Protein AF-A0A977KY67-F1 (afdb_monomer)

Mean predicted aligned error: 14.45 Å

Foldseek 3Di:
DDDDDDDDPDDDPPDDDPCVVVVVVVVVVVCVVVCVVVVVCVVVVNDPPPPDQDPLSVVVVPCPAKFWKWWQWPVRDIWTAIQHDPWDADRDPVWRKTWGQWTWDDDVPDPTHTDPPDRTDIGTPNGTPDMDTDDDPPPPD

pLDDT: mean 79.68, std 16.58, range [39.28, 97.75]

Nearest PDB structures (foldseek):
  7abg-assembly1_a  TM=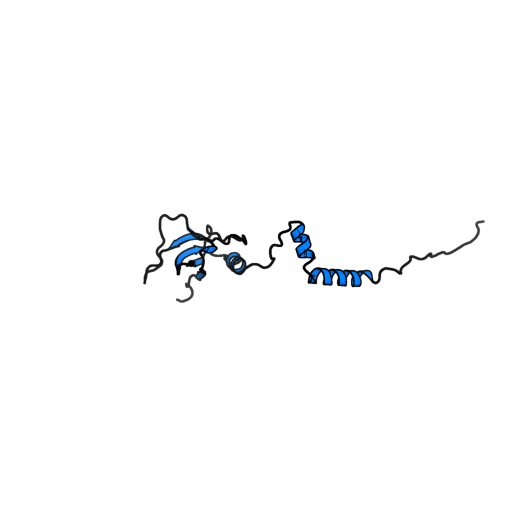6.943E-01  e=4.979E-02  Homo sapiens
  6n7x-assembly1_Q  TM=7.163E-01  e=1.303E-01  Saccharomyces cerevisiae S288C
  6aso-assembly1_D  TM=7.258E-01  e=1.379E-01  Saccharomyces cerevisiae
  7fde-assembly1_P  TM=3.456E-01  e=7.239E+00  Saccharomyces cerevisiae S288C

Structure (mmCIF, N/CA/C/O backbone):
data_AF-A0A977KY67-F1
#
_entry.id   AF-A0A977KY67-F1
#
loop_
_atom_site.group_PDB
_atom_site.id
_atom_site.type_symbol
_atom_site.label_atom_id
_atom_site.label_alt_id
_atom_site.label_comp_id
_atom_site.label_asym_id
_atom_site.label_entity_id
_atom_site.label_seq_id
_atom_site.pdbx_PDB_ins_code
_atom_site.Cartn_x
_atom_site.Cartn_y
_atom_site.Cartn_z
_atom_site.occupancy
_atom_site.B_iso_or_equiv
_atom_site.auth_seq_id
_atom_site.auth_comp_id
_atom_site.auth_asym_id
_atom_site.auth_atom_id
_atom_site.pdbx_PDB_model_num
ATOM 1 N N . MET A 1 1 ? 83.871 8.939 -46.645 1.00 40.53 1 MET A N 1
ATOM 2 C CA . MET A 1 1 ? 83.231 9.608 -47.797 1.00 40.53 1 MET A CA 1
ATOM 3 C C . MET A 1 1 ? 81.989 8.795 -48.141 1.00 40.53 1 MET A C 1
ATOM 5 O O . MET A 1 1 ? 82.107 7.775 -48.802 1.00 40.53 1 MET A O 1
ATOM 9 N N . GLY A 1 2 ? 80.855 9.126 -47.514 1.00 41.50 2 GLY A N 1
ATOM 10 C CA . GLY A 1 2 ? 79.602 8.365 -47.593 1.00 41.50 2 GLY A CA 1
ATOM 11 C C . GLY A 1 2 ? 78.611 9.041 -48.538 1.00 41.50 2 GLY A C 1
ATOM 12 O O . GLY A 1 2 ? 78.509 10.264 -48.550 1.00 41.50 2 GLY A O 1
ATOM 13 N N . ILE A 1 3 ? 77.952 8.229 -49.355 1.00 41.44 3 ILE A N 1
ATOM 14 C CA . ILE A 1 3 ? 77.128 8.585 -50.512 1.00 41.44 3 ILE A CA 1
ATOM 15 C C . ILE A 1 3 ? 75.654 8.789 -50.091 1.00 41.44 3 ILE A C 1
ATOM 17 O O . ILE A 1 3 ? 75.153 8.050 -49.254 1.00 41.44 3 ILE A O 1
ATOM 21 N N . ALA A 1 4 ? 75.027 9.812 -50.689 1.00 39.28 4 ALA A N 1
ATOM 22 C CA . ALA A 1 4 ? 73.614 10.063 -51.049 1.00 39.28 4 ALA A CA 1
ATOM 23 C C . ALA A 1 4 ? 72.413 9.357 -50.348 1.00 39.28 4 ALA A C 1
ATOM 25 O O . ALA A 1 4 ? 72.366 8.138 -50.309 1.00 39.28 4 ALA A O 1
ATOM 26 N N . CYS A 1 5 ? 71.412 10.191 -49.965 1.00 41.94 5 CYS A N 1
ATOM 27 C CA . CYS A 1 5 ? 69.941 10.205 -50.260 1.00 41.94 5 CYS A CA 1
ATOM 28 C C . CYS A 1 5 ? 69.098 8.889 -50.280 1.00 41.94 5 CYS A C 1
ATOM 30 O O . CYS A 1 5 ? 69.670 7.847 -50.565 1.00 41.94 5 CYS A O 1
ATOM 32 N N . PRO A 1 6 ? 67.734 8.885 -50.158 1.00 52.31 6 PRO A N 1
ATOM 33 C CA . PRO A 1 6 ? 66.774 10.004 -50.146 1.00 52.31 6 PRO A CA 1
ATOM 34 C C . PRO A 1 6 ? 65.544 9.866 -49.194 1.00 52.31 6 PRO A C 1
ATOM 36 O O . PRO A 1 6 ? 65.349 8.903 -48.460 1.00 52.31 6 PRO A O 1
ATOM 39 N N . ILE A 1 7 ? 64.693 10.890 -49.265 1.00 58.19 7 ILE A N 1
ATOM 40 C CA . ILE A 1 7 ? 63.310 11.027 -48.783 1.00 58.19 7 ILE A CA 1
ATOM 41 C C . ILE A 1 7 ? 62.435 9.816 -49.172 1.00 58.19 7 ILE A C 1
ATOM 43 O O . ILE A 1 7 ? 62.396 9.473 -50.349 1.00 58.19 7 ILE A O 1
ATOM 47 N N . PHE A 1 8 ? 61.648 9.258 -48.241 1.00 43.00 8 PHE A N 1
ATOM 48 C CA . PHE A 1 8 ? 60.403 8.540 -48.567 1.00 43.00 8 PHE A CA 1
ATOM 49 C C . PHE A 1 8 ? 59.383 8.646 -47.418 1.00 43.00 8 PHE A C 1
ATOM 51 O O . PHE A 1 8 ? 59.415 7.903 -46.441 1.00 43.00 8 PHE A O 1
ATOM 58 N N . PHE A 1 9 ? 58.468 9.607 -47.552 1.00 51.16 9 PHE A N 1
ATOM 59 C CA . PHE A 1 9 ? 57.162 9.595 -46.896 1.00 51.16 9 PHE A CA 1
ATOM 60 C C . PHE A 1 9 ? 56.313 8.533 -47.614 1.00 51.16 9 PHE A C 1
ATOM 62 O O . PHE A 1 9 ? 55.866 8.758 -48.737 1.00 51.16 9 PHE A O 1
ATOM 69 N N . SER A 1 10 ? 56.108 7.366 -47.005 1.00 50.72 10 SER A N 1
ATOM 70 C CA . SER A 1 10 ? 55.203 6.330 -47.514 1.00 50.72 10 SER A CA 1
ATOM 71 C C . SER A 1 10 ? 53.910 6.290 -46.692 1.00 50.72 10 SER A C 1
ATOM 73 O O . SER A 1 10 ? 53.854 5.775 -45.583 1.00 50.72 10 SER A O 1
ATOM 75 N N . HIS A 1 11 ? 52.870 6.887 -47.277 1.00 52.47 11 HIS A N 1
ATOM 76 C CA . HIS A 1 11 ? 51.463 6.472 -47.258 1.00 52.47 11 HIS A CA 1
ATOM 77 C C . HIS A 1 11 ? 50.941 5.661 -46.053 1.00 52.47 11 HIS A C 1
ATOM 79 O O . HIS A 1 11 ? 50.978 4.432 -46.046 1.00 52.47 11 HIS A O 1
ATOM 85 N N . LEU A 1 12 ? 50.260 6.347 -45.130 1.00 57.59 12 LEU A N 1
ATOM 86 C CA . LEU A 1 12 ? 49.149 5.748 -44.385 1.00 57.59 12 LEU A CA 1
ATOM 87 C C . LEU A 1 12 ? 47.932 5.640 -45.327 1.00 57.59 12 LEU A C 1
ATOM 89 O O . LEU A 1 12 ? 47.525 6.664 -45.887 1.00 57.59 12 LEU A O 1
ATOM 93 N N . PRO A 1 13 ? 47.313 4.459 -45.520 1.00 48.34 13 PRO A N 1
ATOM 94 C CA . PRO A 1 13 ? 46.086 4.341 -46.297 1.00 48.34 13 PRO A CA 1
ATOM 95 C C . PRO A 1 13 ? 44.901 4.862 -45.471 1.00 48.34 13 PRO A C 1
ATOM 97 O O . PRO A 1 13 ? 44.184 4.121 -44.805 1.00 48.34 13 PRO A O 1
ATOM 100 N N . CYS A 1 14 ? 44.690 6.174 -45.527 1.00 55.44 14 CYS A N 1
ATOM 101 C CA . CYS A 1 14 ? 43.455 6.832 -45.120 1.00 55.44 14 CYS A CA 1
ATOM 102 C C . CYS A 1 14 ? 42.455 6.747 -46.283 1.00 55.44 14 CYS A C 1
ATOM 104 O O . CYS A 1 14 ? 42.441 7.631 -47.132 1.00 55.44 14 CYS A O 1
ATOM 106 N N . SER A 1 15 ? 41.690 5.655 -46.411 1.00 55.97 15 SER A N 1
ATOM 107 C CA . SER A 1 15 ? 40.535 5.598 -47.339 1.00 55.97 15 SER A CA 1
ATOM 108 C C . SER A 1 15 ? 39.708 4.305 -47.245 1.00 55.97 15 SER A C 1
ATOM 110 O O . SER A 1 15 ? 39.502 3.636 -48.255 1.00 55.97 15 SER A O 1
ATOM 112 N N . ARG A 1 16 ? 39.179 3.912 -46.071 1.00 54.31 16 ARG A N 1
ATOM 113 C CA . ARG A 1 16 ? 38.075 2.919 -46.067 1.00 54.31 16 ARG A CA 1
ATOM 114 C C . ARG A 1 16 ? 37.214 2.808 -44.804 1.00 54.31 16 ARG A C 1
ATOM 116 O O . ARG A 1 16 ? 36.888 1.702 -44.401 1.00 54.31 16 ARG A O 1
ATOM 123 N N . THR A 1 17 ? 36.773 3.907 -44.192 1.00 59.44 17 THR A N 1
ATOM 124 C CA . THR A 1 17 ? 35.826 3.815 -43.053 1.00 59.44 17 THR A CA 1
ATOM 125 C C . THR A 1 17 ? 34.807 4.966 -42.977 1.00 59.44 17 THR A C 1
ATOM 127 O O . THR A 1 17 ? 34.489 5.433 -41.894 1.00 59.44 17 THR A O 1
ATOM 130 N N . SER A 1 18 ? 34.224 5.423 -44.095 1.00 57.72 18 SER A N 1
ATOM 131 C CA . SER A 1 18 ? 33.204 6.505 -44.062 1.00 57.72 18 SER A CA 1
ATOM 132 C C . SER A 1 18 ? 31.739 6.052 -44.106 1.00 57.72 18 SER A C 1
ATOM 134 O O . SER A 1 18 ? 30.851 6.883 -43.958 1.00 57.72 18 SER A O 1
ATOM 136 N N . HIS A 1 19 ? 31.450 4.756 -44.255 1.00 62.50 19 HIS A N 1
ATOM 137 C CA . HIS A 1 19 ? 30.061 4.256 -44.318 1.00 62.50 19 HIS A CA 1
ATOM 138 C C . HIS A 1 19 ? 29.639 3.425 -43.100 1.00 62.50 19 HIS A C 1
ATOM 140 O O . HIS A 1 19 ? 28.467 3.087 -42.955 1.00 62.50 19 HIS A O 1
ATOM 146 N N . CYS A 1 20 ? 30.582 3.133 -42.201 1.00 70.62 20 CYS A N 1
ATOM 147 C CA . CYS A 1 20 ? 30.352 2.296 -41.030 1.00 70.62 20 CYS A CA 1
ATOM 148 C C . CYS A 1 20 ? 29.294 2.865 -40.060 1.00 70.62 20 CYS A C 1
ATOM 150 O O . CYS A 1 20 ? 28.399 2.112 -39.692 1.00 70.62 20 CYS A O 1
ATOM 152 N N . PRO A 1 21 ? 29.289 4.166 -39.688 1.00 79.38 21 PRO A N 1
ATOM 153 C CA . PRO A 1 21 ? 28.347 4.643 -38.673 1.00 79.38 21 PRO A CA 1
ATOM 154 C C . PRO A 1 21 ? 26.904 4.726 -39.188 1.00 79.38 21 PRO A C 1
ATOM 156 O O . PRO A 1 21 ? 25.973 4.476 -38.430 1.00 79.38 21 PRO A O 1
ATOM 159 N N . VAL A 1 22 ? 26.705 5.020 -40.478 1.00 84.50 22 VAL A N 1
ATOM 160 C CA . VAL A 1 22 ? 25.362 5.125 -41.077 1.00 84.50 22 VAL A CA 1
ATOM 161 C C . VAL A 1 22 ? 24.713 3.750 -41.191 1.00 84.50 22 VAL A C 1
ATOM 163 O O . VAL A 1 22 ? 23.563 3.576 -40.800 1.00 84.50 22 VAL A O 1
ATOM 166 N N . LEU A 1 23 ? 25.463 2.757 -41.676 1.00 83.88 23 LEU A N 1
ATOM 167 C CA . LEU A 1 23 ? 24.978 1.380 -41.762 1.00 83.88 23 LEU A CA 1
ATOM 168 C C . LEU A 1 23 ? 24.710 0.804 -40.372 1.00 83.88 23 LEU A C 1
ATOM 170 O O . LEU A 1 23 ? 23.652 0.218 -40.155 1.00 83.88 23 LEU A O 1
ATOM 174 N N . LEU A 1 24 ? 25.620 1.028 -39.418 1.00 81.94 24 LEU A N 1
ATOM 175 C CA . LEU A 1 24 ? 25.433 0.579 -38.042 1.00 81.94 24 LEU A CA 1
ATOM 176 C C . LEU A 1 24 ? 24.192 1.226 -37.413 1.00 81.94 24 LEU A C 1
ATOM 178 O O . LEU A 1 24 ? 23.397 0.526 -36.798 1.00 81.94 24 LEU A O 1
ATOM 182 N N . GLY A 1 25 ? 23.988 2.531 -37.624 1.00 85.56 25 GLY A N 1
ATOM 183 C CA . GLY A 1 25 ? 22.825 3.270 -37.130 1.00 85.56 25 GLY A CA 1
ATOM 184 C C . GLY A 1 25 ? 21.499 2.810 -37.741 1.00 85.56 25 GLY A C 1
ATOM 185 O O . GLY A 1 25 ? 20.521 2.664 -37.015 1.00 85.56 25 GLY A O 1
ATOM 186 N N . LEU A 1 26 ? 21.460 2.514 -39.045 1.00 86.19 26 LEU A N 1
ATOM 187 C CA . LEU A 1 26 ? 20.265 1.971 -39.707 1.00 86.19 26 LEU A CA 1
ATOM 188 C C . LEU A 1 26 ? 19.927 0.561 -39.209 1.00 86.19 26 LEU A C 1
ATOM 190 O O . LEU A 1 26 ? 18.760 0.266 -38.956 1.00 86.19 26 LEU A O 1
ATOM 194 N N . ILE A 1 27 ? 20.941 -0.289 -39.016 1.00 82.12 27 ILE A N 1
ATOM 195 C CA . ILE A 1 27 ? 20.768 -1.633 -38.449 1.00 82.12 27 ILE A CA 1
ATOM 196 C C . ILE A 1 27 ? 20.259 -1.536 -37.009 1.00 82.12 27 ILE A C 1
ATOM 198 O O . ILE A 1 27 ? 19.291 -2.210 -36.664 1.00 82.12 27 ILE A O 1
ATOM 202 N N . PHE A 1 28 ? 20.857 -0.672 -36.182 1.00 78.81 28 PHE A N 1
ATOM 203 C CA . PHE A 1 28 ? 20.418 -0.464 -34.800 1.00 78.81 28 PHE A CA 1
ATOM 204 C C . PHE A 1 28 ? 18.996 0.100 -34.729 1.00 78.81 28 PHE A C 1
ATOM 206 O O . PHE A 1 28 ? 18.193 -0.368 -33.926 1.00 78.81 28 PHE A O 1
ATOM 213 N N . GLY A 1 29 ? 18.659 1.063 -35.591 1.00 79.81 29 GLY A N 1
ATOM 214 C CA . GLY A 1 29 ? 17.320 1.646 -35.673 1.00 79.81 29 GLY A CA 1
ATOM 215 C C . GLY A 1 29 ? 16.260 0.616 -36.063 1.00 79.81 29 GLY A C 1
ATOM 216 O O . GLY A 1 29 ? 15.240 0.498 -35.387 1.00 79.81 29 GLY A O 1
ATOM 217 N N . PHE A 1 30 ? 16.528 -0.189 -37.094 1.00 77.44 30 PHE A N 1
ATOM 218 C CA . PHE A 1 30 ? 15.620 -1.253 -37.526 1.00 77.44 30 PHE A CA 1
ATOM 219 C C . PHE A 1 30 ? 15.489 -2.369 -36.476 1.00 77.44 30 PHE A C 1
ATOM 221 O O . PHE A 1 30 ? 14.386 -2.850 -36.214 1.00 77.44 30 PHE A O 1
ATOM 228 N N . ALA A 1 31 ? 16.593 -2.751 -35.825 1.00 68.75 31 ALA A N 1
ATOM 229 C CA . ALA A 1 31 ? 16.591 -3.750 -34.756 1.00 68.75 31 ALA A CA 1
ATOM 230 C C . ALA A 1 31 ? 15.815 -3.282 -33.512 1.00 68.75 31 ALA A C 1
ATOM 232 O O . ALA A 1 31 ? 15.091 -4.079 -32.910 1.00 68.75 31 ALA A O 1
ATOM 233 N N . ASN A 1 32 ? 15.921 -1.996 -33.157 1.00 67.12 32 ASN A N 1
ATOM 234 C CA . ASN A 1 32 ? 15.182 -1.397 -32.047 1.00 67.12 32 ASN A CA 1
ATOM 235 C C . ASN A 1 32 ? 13.679 -1.272 -32.359 1.00 67.12 32 ASN A C 1
ATOM 237 O O . ASN A 1 32 ? 12.846 -1.520 -31.495 1.00 67.12 32 ASN A O 1
ATOM 241 N N . GLN A 1 33 ? 13.317 -0.960 -33.610 1.00 68.88 33 GLN A N 1
ATOM 242 C CA . GLN A 1 33 ? 11.917 -0.825 -34.036 1.00 68.88 33 GLN A CA 1
ATOM 243 C C . GLN A 1 33 ? 11.137 -2.154 -34.008 1.00 68.88 33 GLN A C 1
ATOM 245 O O . GLN A 1 33 ? 9.927 -2.157 -33.799 1.00 68.88 33 GLN A O 1
ATOM 250 N N . GLN A 1 34 ? 11.811 -3.288 -34.210 1.00 67.38 34 GLN A N 1
ATOM 251 C CA . GLN A 1 34 ? 11.183 -4.612 -34.338 1.00 67.38 34 GLN A CA 1
ATOM 252 C C . GLN A 1 34 ? 11.049 -5.383 -33.006 1.00 67.38 34 GLN A C 1
ATOM 254 O O . GLN A 1 34 ? 10.687 -6.559 -33.027 1.00 67.38 34 GLN A O 1
ATOM 259 N N . GLN A 1 35 ? 11.379 -4.777 -31.853 1.00 65.56 35 GLN A N 1
ATOM 260 C CA . GLN A 1 35 ? 11.440 -5.458 -30.540 1.00 65.56 35 GLN A CA 1
ATOM 261 C C . GLN A 1 35 ? 12.340 -6.717 -30.544 1.00 65.56 35 GLN A C 1
ATOM 263 O O . GLN A 1 35 ? 12.230 -7.585 -29.679 1.00 65.56 35 GLN A O 1
ATOM 268 N N . LEU A 1 36 ? 13.245 -6.857 -31.524 1.00 70.75 36 LEU A N 1
ATOM 269 C CA . LEU A 1 36 ? 14.098 -8.044 -31.673 1.00 70.75 36 LEU A CA 1
ATOM 270 C C . LEU A 1 36 ? 15.096 -8.164 -30.525 1.00 70.75 36 LEU A C 1
ATOM 272 O O . LEU A 1 36 ? 15.379 -9.268 -30.068 1.00 70.75 36 LEU A O 1
ATOM 276 N N . VAL A 1 37 ? 15.586 -7.024 -30.038 1.00 72.12 37 VAL A N 1
ATOM 277 C CA . VAL A 1 37 ? 16.451 -6.951 -28.858 1.00 72.12 37 VAL A CA 1
ATOM 278 C C . VAL A 1 37 ? 15.699 -7.448 -27.623 1.00 72.12 37 VAL A C 1
ATOM 280 O O . VAL A 1 37 ? 16.225 -8.275 -26.884 1.00 72.12 37 VAL A O 1
ATOM 283 N N . GLU A 1 38 ? 14.445 -7.026 -27.444 1.00 71.44 38 GLU A N 1
ATOM 284 C CA . GLU A 1 38 ? 13.611 -7.447 -26.314 1.00 71.44 38 GLU A CA 1
ATOM 285 C C . GLU A 1 38 ? 13.292 -8.945 -26.364 1.00 71.44 38 GLU A C 1
ATOM 287 O O . GLU A 1 38 ? 13.434 -9.646 -25.365 1.00 71.44 38 GLU A O 1
ATOM 292 N N . ARG A 1 39 ? 12.941 -9.466 -27.548 1.00 67.75 39 ARG A N 1
ATOM 293 C CA . ARG A 1 39 ? 12.705 -10.903 -27.764 1.00 67.75 39 ARG A CA 1
ATOM 294 C C . ARG A 1 39 ? 13.969 -11.735 -27.547 1.00 67.75 39 ARG A C 1
ATOM 296 O O . ARG A 1 39 ? 13.896 -12.790 -26.926 1.00 67.75 39 ARG A O 1
ATOM 303 N N . GLY A 1 40 ? 15.122 -11.267 -28.025 1.00 78.12 40 GLY A N 1
ATOM 304 C CA . GLY A 1 40 ? 16.410 -11.930 -27.809 1.00 78.12 40 GLY A CA 1
ATOM 305 C C . GLY A 1 40 ? 16.795 -11.984 -26.330 1.00 78.12 40 GLY A C 1
ATOM 306 O O . GLY A 1 40 ? 17.182 -13.038 -25.833 1.00 78.12 40 GLY A O 1
ATOM 307 N N . LEU A 1 41 ? 16.620 -10.877 -25.606 1.00 73.25 41 LEU A N 1
ATOM 308 C CA . LEU A 1 41 ? 16.850 -10.807 -24.161 1.00 73.25 41 LEU A CA 1
ATOM 309 C C . LEU A 1 41 ? 15.885 -11.708 -23.378 1.00 73.25 41 LEU A C 1
ATOM 311 O O . LEU A 1 41 ? 16.322 -12.410 -22.468 1.00 73.25 41 LEU A O 1
ATOM 315 N N . ALA A 1 42 ? 14.611 -11.765 -23.774 1.00 72.25 42 ALA A N 1
ATOM 316 C CA . ALA A 1 42 ? 13.625 -12.654 -23.164 1.00 72.25 42 ALA A CA 1
ATOM 317 C C . ALA A 1 42 ? 13.979 -14.142 -23.353 1.00 72.25 42 ALA A C 1
ATOM 319 O O . ALA A 1 42 ? 13.864 -14.919 -22.409 1.00 72.25 42 ALA A O 1
ATOM 320 N N . ILE A 1 43 ? 14.469 -14.538 -24.537 1.00 77.00 43 ILE A N 1
ATOM 321 C CA . ILE A 1 43 ? 14.954 -15.909 -24.798 1.00 77.00 43 ILE A CA 1
ATOM 322 C C . ILE A 1 43 ? 16.179 -16.238 -23.932 1.00 77.00 43 ILE A C 1
ATOM 324 O O . ILE A 1 43 ? 16.324 -17.367 -23.470 1.00 77.00 43 ILE A O 1
ATOM 328 N N . LEU A 1 44 ? 17.037 -15.250 -23.669 1.00 80.00 44 LEU A N 1
ATOM 329 C CA . LEU A 1 44 ? 18.189 -15.373 -22.771 1.00 80.00 44 LEU A CA 1
ATOM 330 C C . LEU A 1 44 ? 17.813 -15.320 -21.276 1.00 80.00 44 LEU A C 1
ATOM 332 O O . LEU A 1 44 ? 18.700 -15.334 -20.426 1.00 80.00 44 LEU A O 1
ATOM 336 N N . GLY A 1 45 ? 16.520 -15.266 -20.941 1.00 69.12 45 GLY A N 1
ATOM 337 C CA . GLY A 1 45 ? 16.031 -15.267 -19.561 1.00 69.12 45 GLY A CA 1
ATOM 338 C C . GLY A 1 45 ? 16.093 -13.908 -18.861 1.00 69.12 45 GLY A C 1
ATOM 339 O O . GLY A 1 45 ? 15.821 -13.827 -17.663 1.00 69.12 45 GLY A O 1
ATOM 340 N N . PHE A 1 46 ? 16.408 -12.825 -19.576 1.00 72.94 46 PHE A N 1
ATOM 341 C CA . PHE A 1 46 ? 16.327 -11.476 -19.023 1.00 72.94 46 PHE A CA 1
ATOM 342 C C . PHE A 1 46 ? 14.868 -11.009 -19.027 1.00 72.94 46 PHE A C 1
ATOM 344 O O . PHE A 1 46 ? 14.312 -10.643 -20.064 1.00 72.94 46 PHE A O 1
ATOM 351 N N . LYS A 1 47 ? 14.240 -11.003 -17.845 1.00 60.12 47 LYS A N 1
ATOM 352 C CA . LYS A 1 47 ? 12.944 -10.352 -17.628 1.00 60.12 47 LYS A CA 1
ATOM 353 C C . LYS A 1 47 ? 13.166 -8.843 -17.713 1.00 60.12 47 LYS A C 1
ATOM 355 O O . LYS A 1 47 ? 13.759 -8.249 -16.815 1.00 60.12 47 LYS A O 1
ATOM 360 N N . ILE A 1 48 ? 12.712 -8.227 -18.801 1.00 60.88 48 ILE A N 1
ATOM 361 C CA . ILE A 1 48 ? 12.672 -6.769 -18.916 1.00 60.88 48 ILE A CA 1
ATOM 362 C C . ILE A 1 48 ? 11.658 -6.284 -17.882 1.00 60.88 48 ILE A C 1
ATOM 364 O O . ILE A 1 48 ? 10.448 -6.392 -18.077 1.00 60.88 48 ILE A O 1
ATOM 368 N N . LEU A 1 49 ? 12.155 -5.807 -16.741 1.00 60.62 49 LEU A N 1
ATOM 369 C CA . LEU A 1 49 ? 11.349 -5.022 -15.821 1.00 60.62 49 LEU A CA 1
ATOM 370 C C . LEU A 1 49 ? 10.967 -3.766 -16.597 1.00 60.62 49 LEU A C 1
ATOM 372 O O . LEU A 1 49 ? 11.844 -3.015 -17.025 1.00 60.62 49 LEU A O 1
ATOM 376 N N . SER A 1 50 ? 9.676 -3.582 -16.860 1.00 57.25 50 SER A N 1
ATOM 377 C CA . SER A 1 50 ? 9.172 -2.376 -17.505 1.00 57.25 50 SER A CA 1
ATOM 378 C C . SER A 1 50 ? 9.690 -1.175 -16.716 1.00 57.25 50 SER A C 1
ATOM 380 O O . SER A 1 50 ? 9.271 -0.959 -15.582 1.00 57.25 50 SER A O 1
ATOM 382 N N . GLY A 1 51 ? 10.634 -0.428 -17.291 1.00 58.28 51 GLY A N 1
ATOM 383 C CA . GLY A 1 51 ? 11.384 0.634 -16.608 1.00 58.28 51 GLY A CA 1
ATOM 384 C C . GLY A 1 51 ? 10.561 1.870 -16.235 1.00 58.28 51 GLY A C 1
ATOM 385 O O . GLY A 1 51 ? 11.135 2.901 -15.896 1.00 58.28 51 GLY A O 1
ATOM 386 N N . PHE A 1 52 ? 9.233 1.788 -16.308 1.00 67.25 52 PHE A N 1
ATOM 387 C CA . PHE A 1 52 ? 8.330 2.857 -15.920 1.00 67.25 52 PHE A CA 1
ATOM 388 C C . PHE A 1 52 ? 7.655 2.489 -14.595 1.00 67.25 52 PHE A C 1
ATOM 390 O O . PHE A 1 52 ? 7.005 1.443 -14.524 1.00 67.25 52 PHE A O 1
ATOM 397 N N . PRO A 1 53 ? 7.797 3.319 -13.544 1.00 79.25 53 PRO A N 1
ATOM 398 C CA . PRO A 1 53 ? 7.114 3.081 -12.280 1.00 79.25 53 PRO A CA 1
ATOM 399 C C . PRO A 1 53 ? 5.603 3.082 -12.517 1.00 79.25 53 PRO A C 1
ATOM 401 O O . PRO A 1 53 ? 5.073 3.971 -13.188 1.00 79.25 53 PRO A O 1
ATOM 404 N N . SER A 1 54 ? 4.897 2.095 -11.966 1.00 87.81 54 SER A N 1
ATOM 405 C CA . SER A 1 54 ? 3.433 2.099 -12.009 1.00 87.81 54 SER A CA 1
ATOM 406 C C . SER A 1 54 ? 2.867 3.245 -11.162 1.00 87.81 54 SER A C 1
ATOM 408 O O . SER A 1 54 ? 3.575 3.835 -10.345 1.00 87.81 54 SER A O 1
ATOM 410 N N . ALA A 1 55 ? 1.570 3.542 -11.291 1.00 90.19 55 ALA A N 1
ATOM 411 C CA . ALA A 1 55 ? 0.904 4.519 -10.421 1.00 90.19 55 ALA A CA 1
ATOM 412 C C . ALA A 1 55 ? 1.045 4.171 -8.924 1.00 90.19 55 ALA A C 1
ATOM 414 O O . ALA A 1 55 ? 1.189 5.062 -8.086 1.00 90.19 55 ALA A O 1
ATOM 415 N N . TRP A 1 56 ? 1.069 2.875 -8.604 1.00 92.31 56 TRP A N 1
ATOM 416 C CA . TRP A 1 56 ? 1.346 2.363 -7.264 1.00 92.31 56 TRP A CA 1
ATOM 417 C C . TRP A 1 56 ? 2.751 2.749 -6.800 1.00 92.31 56 TRP A C 1
ATOM 419 O O . TRP A 1 56 ? 2.904 3.433 -5.788 1.00 92.31 56 TRP A O 1
ATOM 429 N N . ASP A 1 57 ? 3.766 2.395 -7.591 1.00 91.00 57 ASP A N 1
ATOM 430 C CA . ASP A 1 57 ? 5.169 2.694 -7.280 1.00 91.00 57 ASP A CA 1
ATOM 431 C C . ASP A 1 57 ? 5.381 4.211 -7.192 1.00 91.00 57 ASP A C 1
ATOM 433 O O . ASP A 1 57 ? 6.070 4.709 -6.304 1.00 91.00 57 ASP A O 1
ATOM 437 N N . TYR A 1 58 ? 4.724 4.973 -8.070 1.00 92.19 58 TYR A N 1
ATOM 438 C CA . TYR A 1 58 ? 4.735 6.430 -8.078 1.00 92.19 58 TYR A CA 1
ATOM 439 C C . TYR A 1 58 ? 4.203 7.014 -6.764 1.00 92.19 58 TYR A C 1
ATOM 441 O O . TYR A 1 58 ? 4.828 7.920 -6.207 1.00 92.19 58 TYR A O 1
ATOM 449 N N . LYS A 1 59 ? 3.057 6.539 -6.267 1.00 94.31 59 LYS A N 1
ATOM 450 C CA . LYS A 1 59 ? 2.455 7.095 -5.052 1.00 94.31 59 LYS A CA 1
ATOM 451 C C . LYS A 1 59 ? 3.224 6.669 -3.805 1.00 94.31 59 LYS A C 1
ATOM 453 O O . LYS A 1 59 ? 3.609 7.545 -3.036 1.00 94.31 59 LYS A O 1
ATOM 458 N N . PHE A 1 60 ? 3.495 5.375 -3.632 1.00 93.38 60 PHE A N 1
ATOM 459 C CA . PHE A 1 60 ? 4.149 4.858 -2.426 1.00 93.38 60 PHE A CA 1
ATOM 460 C C . PHE A 1 60 ? 5.616 5.288 -2.298 1.00 93.38 60 PHE A C 1
ATOM 462 O O . PHE A 1 60 ? 6.067 5.530 -1.185 1.00 93.38 60 PHE A O 1
ATOM 469 N N . SER A 1 61 ? 6.340 5.511 -3.404 1.00 92.06 61 SER A N 1
ATOM 470 C CA . SER A 1 61 ? 7.712 6.059 -3.349 1.00 92.06 61 SER A CA 1
ATOM 471 C C . SER A 1 61 ? 7.799 7.519 -2.888 1.00 92.06 61 SER A C 1
ATOM 473 O O . SER A 1 61 ? 8.891 7.997 -2.595 1.00 92.06 61 SER A O 1
ATOM 475 N N . ARG A 1 62 ? 6.674 8.245 -2.841 1.00 93.31 62 ARG A N 1
ATOM 476 C CA . ARG A 1 62 ? 6.610 9.663 -2.439 1.00 93.31 62 ARG A CA 1
ATOM 477 C C . ARG A 1 62 ? 6.026 9.878 -1.046 1.00 93.31 62 ARG A C 1
ATOM 479 O O . ARG A 1 62 ? 5.886 11.023 -0.621 1.00 93.31 62 ARG A O 1
ATOM 486 N N . ILE A 1 63 ? 5.644 8.809 -0.354 1.00 92.56 63 ILE A N 1
ATOM 487 C CA . ILE A 1 63 ? 5.144 8.896 1.017 1.00 92.56 63 ILE A CA 1
ATOM 488 C C . ILE A 1 63 ? 6.354 9.009 1.942 1.00 92.56 63 ILE A C 1
ATOM 490 O O . ILE A 1 63 ? 7.037 8.024 2.199 1.00 92.56 63 ILE A O 1
ATOM 494 N N . ASN A 1 64 ? 6.621 10.226 2.414 1.00 91.44 64 ASN A N 1
ATOM 495 C CA . ASN A 1 64 ? 7.711 10.497 3.356 1.00 91.44 64 ASN A CA 1
ATOM 496 C C . ASN A 1 64 ? 7.229 10.574 4.809 1.00 91.44 64 ASN A C 1
ATOM 498 O O . ASN A 1 64 ? 8.009 10.337 5.725 1.00 91.44 64 ASN A O 1
ATOM 502 N N . GLU A 1 65 ? 5.947 10.877 5.013 1.00 92.75 65 GLU A N 1
ATOM 503 C CA . GLU A 1 65 ? 5.335 11.032 6.329 1.00 92.75 65 GLU A CA 1
ATOM 504 C C . GLU A 1 65 ? 4.166 10.056 6.494 1.00 92.75 65 GLU A C 1
ATOM 506 O O . GLU A 1 65 ? 3.491 9.744 5.504 1.00 92.75 65 GLU A O 1
ATOM 511 N N . PRO A 1 66 ? 3.897 9.570 7.723 1.00 93.19 66 PRO A N 1
ATOM 512 C CA . PRO A 1 66 ? 2.743 8.726 7.981 1.00 93.19 66 PRO A CA 1
ATOM 513 C C . PRO A 1 66 ? 1.448 9.433 7.593 1.00 93.19 66 PRO A C 1
ATOM 515 O O . PRO A 1 66 ? 1.201 10.554 8.033 1.00 93.19 66 PRO A O 1
ATOM 518 N N . LEU A 1 67 ? 0.596 8.753 6.835 1.00 94.44 67 LEU A N 1
ATOM 519 C CA . LEU A 1 67 ? -0.677 9.300 6.374 1.00 94.44 67 LEU A CA 1
ATOM 520 C C . LEU A 1 67 ? -1.826 8.331 6.621 1.00 94.44 67 LEU A C 1
ATOM 522 O O . LEU A 1 67 ? -1.634 7.140 6.892 1.00 94.44 67 LEU A O 1
ATOM 526 N N . TRP A 1 68 ? -3.034 8.861 6.515 1.00 93.69 68 TRP A N 1
ATOM 527 C CA . TRP A 1 68 ? -4.255 8.087 6.624 1.00 93.69 68 TRP A CA 1
ATOM 528 C C . TRP A 1 68 ? -4.619 7.496 5.267 1.00 93.69 68 TRP A C 1
ATOM 530 O O . TRP A 1 68 ? -4.571 8.174 4.241 1.00 93.69 68 TRP A O 1
ATOM 540 N N . VAL A 1 69 ? -4.982 6.218 5.260 1.00 95.38 69 VAL A N 1
ATOM 541 C CA . VAL A 1 69 ? -5.459 5.527 4.065 1.00 95.38 69 VAL A CA 1
ATOM 542 C C . VAL A 1 69 ? -6.835 4.939 4.310 1.00 95.38 69 VAL A C 1
ATOM 544 O O . VAL A 1 69 ? -7.115 4.386 5.375 1.00 95.38 69 VAL A O 1
ATOM 547 N N . LEU A 1 70 ? -7.680 5.037 3.293 1.00 95.50 70 LEU A N 1
ATOM 548 C CA . LEU A 1 70 ? -8.962 4.358 3.231 1.00 95.50 70 LEU A CA 1
ATOM 549 C C . LEU A 1 70 ? -8.944 3.428 2.019 1.00 95.50 70 LEU A C 1
ATOM 551 O O . LEU A 1 70 ? -8.835 3.863 0.874 1.00 95.50 70 LEU A O 1
ATOM 555 N N . VAL A 1 71 ? -8.990 2.128 2.281 1.00 96.75 71 VAL A N 1
ATOM 556 C CA . VAL A 1 71 ? -8.938 1.089 1.254 1.00 96.75 71 VAL A CA 1
ATOM 557 C C . VAL A 1 71 ? -10.350 0.586 1.019 1.00 96.75 71 VAL A C 1
ATOM 559 O O . VAL A 1 71 ? -10.973 0.064 1.940 1.00 96.75 71 VAL A O 1
ATOM 562 N N . THR A 1 72 ? -10.850 0.719 -0.207 1.00 97.12 72 THR A N 1
ATOM 563 C CA . THR A 1 72 ? -12.128 0.115 -0.601 1.00 97.12 72 THR A CA 1
ATOM 564 C C . THR A 1 72 ? -11.853 -1.199 -1.318 1.00 97.12 72 THR A C 1
ATOM 566 O O . THR A 1 72 ? -11.122 -1.231 -2.314 1.00 97.12 72 THR A O 1
ATOM 569 N N . LEU A 1 73 ? -12.431 -2.285 -0.811 1.00 97.00 73 LEU A N 1
ATOM 570 C CA . LEU A 1 73 ? -12.281 -3.627 -1.362 1.00 97.00 73 LEU A CA 1
ATOM 571 C C . LEU A 1 73 ? -13.275 -3.886 -2.502 1.00 97.00 73 LEU A C 1
ATOM 573 O O . LEU A 1 73 ? -14.229 -3.137 -2.739 1.00 97.00 73 LEU A O 1
ATOM 577 N N . LYS A 1 74 ? -13.045 -4.962 -3.256 1.00 97.75 74 LYS A N 1
ATOM 578 C CA . LYS A 1 74 ? -13.885 -5.365 -4.390 1.00 97.75 74 LYS A CA 1
ATOM 579 C C . LYS A 1 74 ? -15.313 -5.720 -3.993 1.00 97.75 74 LYS A C 1
ATOM 581 O O . LYS A 1 74 ? -16.195 -5.556 -4.834 1.00 97.75 74 LYS A O 1
ATOM 586 N N . ASP A 1 75 ? -15.551 -6.149 -2.761 1.00 96.50 75 ASP A N 1
ATOM 587 C CA . ASP A 1 75 ? -16.889 -6.405 -2.216 1.00 96.50 75 ASP A CA 1
ATOM 588 C C . ASP A 1 75 ? -17.617 -5.123 -1.757 1.00 96.50 75 ASP A C 1
ATOM 590 O O . ASP A 1 75 ? -18.809 -5.160 -1.466 1.00 96.50 75 ASP A O 1
ATOM 594 N N . GLY A 1 76 ? -16.929 -3.976 -1.761 1.00 95.31 76 GLY A N 1
ATOM 595 C CA . GLY A 1 76 ? -17.447 -2.685 -1.309 1.00 95.31 76 GLY A CA 1
ATOM 596 C C . GLY A 1 76 ? -17.215 -2.393 0.173 1.00 95.31 76 GLY A C 1
ATOM 597 O O . GLY A 1 76 ? -17.511 -1.282 0.607 1.00 95.31 76 GLY A O 1
ATOM 598 N N . SER A 1 77 ? -16.667 -3.337 0.942 1.00 93.62 77 SER A N 1
ATOM 599 C CA . SER A 1 77 ? -16.234 -3.073 2.312 1.00 93.62 77 SER A CA 1
ATOM 600 C C . SER A 1 77 ? -15.025 -2.132 2.334 1.00 93.62 77 SER A C 1
ATOM 602 O O . SER A 1 77 ? -14.299 -1.982 1.344 1.00 93.62 77 SER A O 1
ATOM 604 N N . GLN A 1 78 ? -14.830 -1.452 3.464 1.00 94.50 78 GLN A N 1
ATOM 605 C CA . GLN A 1 78 ? -13.790 -0.443 3.626 1.00 94.50 78 GLN A CA 1
ATOM 606 C C . GLN A 1 78 ? -12.902 -0.739 4.831 1.00 94.50 78 GLN A C 1
ATOM 608 O O . GLN A 1 78 ? -13.385 -1.097 5.904 1.00 94.50 78 GLN A O 1
ATOM 613 N N . VAL A 1 79 ? -11.599 -0.533 4.654 1.00 93.50 79 VAL A N 1
ATOM 614 C CA . VAL A 1 79 ? -10.587 -0.636 5.705 1.00 93.50 79 VAL A CA 1
ATOM 615 C C . VAL A 1 79 ? -9.907 0.717 5.849 1.00 93.50 79 VAL A C 1
ATOM 617 O O . VAL A 1 79 ? -9.184 1.157 4.954 1.00 93.50 79 VAL A O 1
ATOM 620 N N . ALA A 1 80 ? -10.131 1.375 6.982 1.00 93.75 80 ALA A N 1
ATOM 621 C CA . ALA A 1 80 ? -9.401 2.576 7.358 1.00 93.75 80 ALA A CA 1
ATOM 622 C C . ALA A 1 80 ? -8.142 2.190 8.136 1.00 93.75 80 ALA A C 1
ATOM 624 O O . ALA A 1 80 ? -8.173 1.319 9.009 1.00 93.75 80 ALA A O 1
ATOM 625 N N . GLY A 1 81 ? -7.024 2.842 7.841 1.00 93.62 81 GLY A N 1
ATOM 626 C CA . GLY A 1 81 ? -5.772 2.553 8.518 1.00 93.62 81 GLY A CA 1
ATOM 627 C C . GLY A 1 81 ? -4.756 3.673 8.430 1.00 93.62 81 GLY A C 1
ATOM 628 O O . GLY A 1 81 ? -4.899 4.627 7.665 1.00 93.62 81 GLY A O 1
ATOM 629 N N . ARG A 1 82 ? -3.704 3.541 9.234 1.00 93.31 82 ARG A N 1
ATOM 630 C CA . ARG A 1 82 ? -2.541 4.423 9.165 1.00 93.31 82 ARG A CA 1
ATOM 631 C C . ARG A 1 82 ? -1.430 3.721 8.400 1.00 93.31 82 ARG A C 1
ATOM 633 O O . ARG A 1 82 ? -1.023 2.625 8.781 1.00 93.31 82 ARG A O 1
ATOM 640 N N . PHE A 1 83 ? -0.961 4.355 7.329 1.00 95.38 83 PHE A N 1
ATOM 641 C CA . PHE A 1 83 ? 0.232 3.931 6.609 1.00 95.38 83 PHE A CA 1
ATOM 642 C C . PHE A 1 83 ? 1.423 4.691 7.192 1.00 95.38 83 PHE A C 1
ATOM 644 O O . PHE A 1 83 ? 1.611 5.872 6.903 1.00 95.38 83 PHE A O 1
ATOM 651 N N . GLY A 1 84 ? 2.183 4.036 8.065 1.00 93.88 84 GLY A N 1
ATOM 652 C CA . GLY A 1 84 ? 3.322 4.630 8.764 1.00 93.88 84 GLY A CA 1
ATOM 653 C C . GLY A 1 84 ? 4.590 3.791 8.670 1.00 93.88 84 GLY A C 1
ATOM 654 O O . GLY A 1 84 ? 4.796 3.055 7.709 1.00 93.88 84 GLY A O 1
ATOM 655 N N . LYS A 1 85 ? 5.474 3.923 9.663 1.00 92.81 85 LYS A N 1
ATOM 656 C CA . LYS A 1 85 ? 6.851 3.398 9.588 1.00 92.81 85 LYS A CA 1
ATOM 657 C C . LYS A 1 85 ? 6.925 1.875 9.517 1.00 92.81 85 LYS A C 1
ATOM 659 O O . LYS A 1 85 ? 7.882 1.355 8.958 1.00 92.81 85 LYS A O 1
ATOM 664 N N . ASN A 1 86 ? 5.939 1.179 10.077 1.00 94.44 86 ASN A N 1
ATOM 665 C CA . ASN A 1 86 ? 5.863 -0.278 10.031 1.00 94.44 86 ASN A CA 1
ATOM 666 C C . ASN A 1 86 ? 4.841 -0.763 8.997 1.00 94.44 86 ASN A C 1
ATOM 668 O O . ASN A 1 86 ? 4.461 -1.925 9.023 1.00 94.44 86 ASN A O 1
ATOM 672 N N . SER A 1 87 ? 4.355 0.113 8.115 1.00 96.19 87 SER A N 1
ATOM 673 C CA . SER A 1 87 ? 3.493 -0.259 6.988 1.00 96.19 87 SER A CA 1
ATOM 674 C C . SER A 1 87 ? 4.334 -0.609 5.764 1.00 96.19 87 SER A C 1
ATOM 676 O O . SER A 1 87 ? 5.488 -0.196 5.654 1.00 96.19 87 SER A O 1
ATOM 67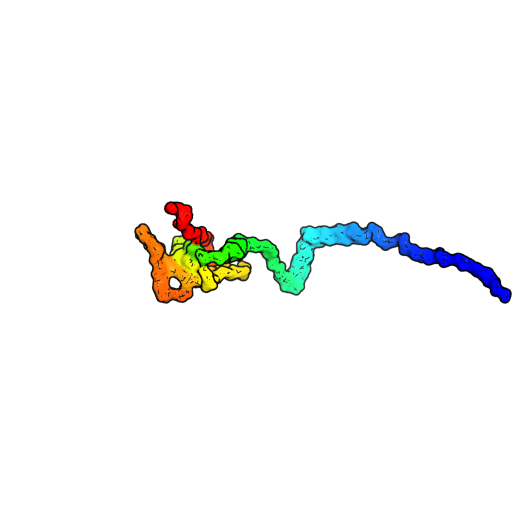8 N N . PHE A 1 88 ? 3.774 -1.384 4.839 1.00 95.25 88 PHE A N 1
ATOM 679 C CA . PHE A 1 88 ? 4.508 -1.835 3.659 1.00 95.25 88 PHE A CA 1
ATOM 680 C C . PHE A 1 88 ? 3.602 -1.900 2.436 1.00 95.25 88 PHE A C 1
ATOM 682 O O . PHE A 1 88 ? 2.468 -2.355 2.519 1.00 95.25 88 PHE A O 1
ATOM 689 N N . ALA A 1 89 ? 4.114 -1.460 1.294 1.00 95.56 89 ALA A N 1
ATOM 690 C CA . ALA A 1 89 ? 3.465 -1.613 0.002 1.00 95.56 89 ALA A CA 1
ATOM 691 C C . ALA A 1 89 ? 4.434 -2.367 -0.902 1.00 95.56 89 ALA A C 1
ATOM 693 O O . ALA A 1 89 ? 5.536 -1.883 -1.166 1.00 95.56 89 ALA A O 1
ATOM 694 N N . SER A 1 90 ? 4.047 -3.561 -1.343 1.00 92.25 90 SER A N 1
ATOM 695 C CA . SER A 1 90 ? 4.931 -4.384 -2.163 1.00 92.25 90 SER A CA 1
ATOM 696 C C . SER A 1 90 ? 5.201 -3.725 -3.517 1.00 92.25 90 SER A C 1
ATOM 698 O O . SER A 1 90 ? 4.299 -3.180 -4.158 1.00 92.25 90 SER A O 1
ATOM 700 N N . SER A 1 91 ? 6.462 -3.765 -3.945 1.00 84.25 91 SER A N 1
ATOM 701 C CA . SER A 1 91 ? 6.915 -3.296 -5.257 1.00 84.25 91 SER A CA 1
ATOM 702 C C . SER A 1 91 ? 6.930 -4.405 -6.311 1.00 84.25 91 SER A C 1
ATOM 704 O O . SER A 1 91 ? 7.204 -4.130 -7.481 1.00 84.25 91 SER A O 1
ATOM 706 N N . GLU A 1 92 ? 6.642 -5.654 -5.926 1.00 84.44 92 GLU A N 1
ATOM 707 C CA . GLU A 1 92 ? 6.606 -6.764 -6.870 1.00 84.44 92 GLU A CA 1
ATOM 708 C C . GLU A 1 92 ? 5.407 -6.623 -7.814 1.00 84.44 92 GLU A C 1
ATOM 710 O O . GLU A 1 92 ? 4.259 -6.426 -7.420 1.00 84.44 92 GLU A O 1
ATOM 715 N N . SER A 1 93 ? 5.689 -6.746 -9.106 1.00 75.31 93 SER A N 1
ATOM 716 C CA . SER A 1 93 ? 4.714 -6.588 -10.180 1.00 75.31 93 SER A CA 1
ATOM 717 C C . SER A 1 93 ? 3.561 -7.592 -10.107 1.00 75.31 93 SER A C 1
ATOM 719 O O . SER A 1 93 ? 2.440 -7.240 -10.472 1.00 75.31 93 SER A O 1
ATOM 721 N N . SER A 1 94 ? 3.832 -8.816 -9.640 1.00 79.88 94 SER A N 1
ATOM 722 C CA . SER A 1 94 ? 2.832 -9.875 -9.468 1.00 79.88 94 SER A CA 1
ATOM 723 C C . SER A 1 94 ? 2.073 -9.801 -8.145 1.00 79.88 94 SER A C 1
ATOM 725 O O . SER A 1 94 ? 0.997 -10.380 -8.049 1.00 79.88 94 SER A O 1
ATOM 727 N N . GLU A 1 95 ? 2.608 -9.102 -7.142 1.00 81.88 95 GLU A N 1
ATOM 728 C CA . GLU A 1 95 ? 2.080 -9.081 -5.775 1.00 81.88 95 GLU A CA 1
ATOM 729 C C . GLU A 1 95 ? 2.206 -7.662 -5.216 1.00 81.88 95 GLU A C 1
ATOM 731 O O . GLU A 1 95 ? 3.229 -7.305 -4.643 1.00 81.88 95 GLU A O 1
ATOM 736 N N . ARG A 1 96 ? 1.179 -6.823 -5.405 1.00 90.00 96 ARG A N 1
ATOM 737 C CA . ARG A 1 96 ? 1.140 -5.421 -4.932 1.00 90.00 96 ARG A CA 1
ATOM 738 C C . ARG A 1 96 ? 0.360 -5.282 -3.625 1.00 90.00 96 ARG A C 1
ATOM 740 O O . ARG A 1 96 ? -0.547 -4.462 -3.511 1.00 90.00 96 ARG A O 1
ATOM 747 N N . ASP A 1 97 ? 0.645 -6.164 -2.679 1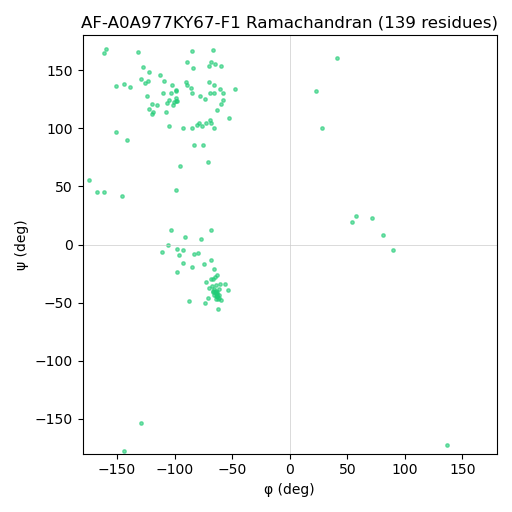.00 95.50 97 ASP A N 1
ATOM 748 C CA . ASP A 1 97 ? -0.086 -6.222 -1.418 1.00 95.50 97 ASP A CA 1
ATOM 749 C C . ASP A 1 97 ? 0.229 -5.012 -0.529 1.00 95.50 97 ASP A C 1
ATOM 751 O O . ASP A 1 97 ? 1.302 -4.401 -0.616 1.00 95.50 97 ASP A O 1
ATOM 755 N N . LEU A 1 98 ? -0.728 -4.675 0.337 1.00 96.75 98 LEU A N 1
ATOM 756 C CA . LEU A 1 98 ? -0.668 -3.545 1.253 1.00 96.75 98 LEU A CA 1
ATOM 757 C C . LEU A 1 98 ? -0.753 -4.019 2.699 1.00 96.75 98 LEU A C 1
ATOM 759 O O . LEU A 1 98 ? -1.753 -4.595 3.115 1.00 96.75 98 LEU A O 1
ATOM 763 N N . TYR A 1 99 ? 0.266 -3.710 3.485 1.00 96.88 99 TYR A N 1
ATOM 764 C CA . TYR A 1 99 ? 0.271 -3.892 4.924 1.00 96.88 99 TYR A CA 1
ATOM 765 C C . TYR A 1 99 ? 0.098 -2.551 5.637 1.00 96.88 99 TYR A C 1
ATOM 767 O O . TYR A 1 99 ? 0.894 -1.634 5.426 1.00 96.88 99 TYR A O 1
ATOM 775 N N . LEU A 1 100 ? -0.912 -2.449 6.503 1.00 96.31 100 LEU A N 1
ATOM 776 C CA . LEU A 1 100 ? -1.161 -1.282 7.352 1.00 96.31 100 LEU A CA 1
ATOM 777 C C . LEU A 1 100 ? -0.865 -1.626 8.808 1.00 96.31 100 LEU A C 1
ATOM 779 O O . LEU A 1 100 ? -1.369 -2.617 9.330 1.00 96.31 100 LEU A O 1
ATOM 783 N N . GLU A 1 101 ? -0.086 -0.781 9.483 1.00 94.75 101 GLU A N 1
ATOM 784 C CA . GLU A 1 101 ? 0.354 -1.023 10.866 1.00 94.75 101 GLU A CA 1
ATOM 785 C C . GLU A 1 101 ? -0.747 -0.796 11.912 1.00 94.75 101 GLU A C 1
ATOM 787 O O . GLU A 1 101 ? -0.610 -1.176 13.073 1.00 94.75 101 GLU A O 1
ATOM 792 N N . SER A 1 102 ? -1.827 -0.102 11.552 1.00 93.50 102 SER A N 1
ATOM 793 C CA . SER A 1 102 ? -2.949 0.165 12.452 1.00 93.50 102 SER A CA 1
ATOM 794 C C . SER A 1 102 ? -4.244 0.296 11.674 1.00 93.50 102 SER A C 1
ATOM 796 O O . SER A 1 102 ? -4.281 0.969 10.645 1.00 93.50 102 SER A O 1
ATOM 798 N N . VAL A 1 103 ? -5.294 -0.327 12.204 1.00 93.44 103 VAL A N 1
ATOM 799 C CA . VAL A 1 103 ? -6.629 -0.396 11.602 1.00 93.44 103 VAL A CA 1
ATOM 800 C C . VAL A 1 103 ? -7.619 0.387 12.450 1.00 93.44 103 VAL A C 1
ATOM 802 O O . VAL A 1 103 ? -7.510 0.427 13.678 1.00 93.44 103 VAL A O 1
ATOM 805 N N . TYR A 1 104 ? -8.583 1.009 11.785 1.00 91.12 104 TYR A N 1
ATOM 806 C CA . TYR A 1 104 ? -9.611 1.832 12.394 1.00 91.12 104 TYR A CA 1
ATOM 807 C C . TYR A 1 104 ? -10.991 1.393 11.908 1.00 91.12 104 TYR A C 1
ATOM 809 O O . TYR A 1 104 ? -11.170 1.024 10.747 1.00 91.12 104 TYR A O 1
ATOM 817 N N . GLN A 1 105 ? -11.966 1.430 12.809 1.00 84.44 105 GLN A N 1
ATOM 818 C CA . GLN A 1 105 ? -13.368 1.208 12.489 1.00 84.44 105 GLN A CA 1
ATOM 819 C C . GLN A 1 105 ? -14.009 2.507 12.010 1.00 84.44 105 GLN A C 1
ATOM 821 O O . GLN A 1 105 ? -13.904 3.557 12.650 1.00 84.44 105 GLN A O 1
ATOM 826 N N . LEU A 1 106 ? -14.700 2.399 10.878 1.00 82.25 106 LEU A N 1
ATOM 827 C CA . LEU A 1 106 ? -15.551 3.442 10.329 1.00 82.25 106 LEU A CA 1
ATOM 828 C C . LEU A 1 106 ? -16.922 3.314 10.987 1.00 82.25 106 LEU A C 1
ATOM 830 O O . LEU A 1 106 ? -17.713 2.438 10.644 1.00 82.25 106 LEU A O 1
ATOM 834 N N . LEU A 1 107 ? -17.175 4.161 11.977 1.00 78.31 107 LEU A N 1
ATOM 835 C CA . LEU A 1 107 ? -18.461 4.237 12.652 1.00 78.31 107 LEU A CA 1
ATOM 836 C C . LEU A 1 107 ? -19.266 5.395 12.060 1.00 78.31 107 LEU A C 1
ATOM 838 O O . LEU A 1 107 ? -18.758 6.506 11.905 1.00 78.31 107 LEU A O 1
ATOM 842 N N . GLU A 1 108 ? -20.533 5.141 11.737 1.00 76.62 108 GLU A N 1
ATOM 843 C CA . GLU A 1 108 ? -21.429 6.155 11.182 1.00 76.62 108 GLU A CA 1
ATOM 844 C C . GLU A 1 108 ? -21.536 7.356 12.140 1.00 76.62 108 GLU A C 1
ATOM 846 O O . GLU A 1 108 ? -21.847 7.202 13.324 1.00 76.62 108 GLU A O 1
ATOM 851 N N . ASN A 1 109 ? -21.240 8.556 11.629 1.00 71.00 109 ASN A N 1
ATOM 852 C CA . ASN A 1 109 ? -21.244 9.823 12.373 1.00 71.00 109 ASN A CA 1
ATOM 853 C C . ASN A 1 109 ? -20.327 9.871 13.609 1.00 71.00 109 ASN A C 1
ATOM 855 O O . ASN A 1 109 ? -20.563 10.662 14.526 1.00 71.00 109 ASN A O 1
ATOM 859 N N . LYS A 1 110 ? -19.278 9.046 13.655 1.00 75.12 110 LYS A N 1
ATOM 860 C CA . LYS A 1 110 ? -18.295 9.046 14.742 1.00 75.12 110 LYS A CA 1
ATOM 861 C C . LYS A 1 110 ? -16.869 9.164 14.200 1.00 75.12 110 LYS A C 1
ATOM 863 O O . LYS A 1 110 ? -16.605 8.760 13.068 1.00 75.12 110 LYS A O 1
ATOM 868 N N . PRO A 1 111 ? -15.939 9.722 14.996 1.00 76.81 111 PRO A N 1
ATOM 869 C CA . PRO A 1 111 ? -14.527 9.717 14.641 1.00 76.81 111 PRO A CA 1
ATOM 870 C C . PRO A 1 111 ? -14.015 8.280 14.498 1.00 76.81 111 PRO A C 1
ATOM 872 O O . PRO A 1 111 ? -14.540 7.355 15.118 1.00 76.81 111 PRO A O 1
ATOM 875 N N . TRP A 1 112 ? -12.975 8.110 13.683 1.00 83.12 112 TRP A N 1
ATOM 876 C CA . TRP A 1 112 ? -12.341 6.816 13.454 1.00 83.12 112 TRP A CA 1
ATOM 877 C C . TRP A 1 112 ? -11.810 6.243 14.766 1.00 83.12 112 TRP A C 1
ATOM 879 O O . TRP A 1 112 ? -10.962 6.850 15.424 1.00 83.12 112 TRP A O 1
ATOM 889 N N . GLU A 1 113 ? -12.291 5.060 15.138 1.00 84.94 113 GLU A N 1
ATOM 890 C CA . GLU A 1 113 ? -11.882 4.400 16.374 1.00 84.94 113 GLU A CA 1
ATOM 891 C C . GLU A 1 113 ? -10.820 3.348 16.073 1.00 84.94 113 GLU A C 1
ATOM 893 O O . GLU A 1 113 ? -11.010 2.482 15.219 1.00 84.94 113 GLU A O 1
ATOM 898 N N . ARG A 1 114 ? -9.676 3.424 16.759 1.00 86.69 114 ARG A N 1
ATOM 899 C CA . ARG A 1 114 ? -8.602 2.448 16.566 1.00 86.69 114 ARG A CA 1
ATOM 900 C C . ARG A 1 114 ? -9.065 1.078 17.047 1.00 86.69 114 ARG A C 1
ATOM 902 O O . ARG A 1 114 ? -9.503 0.932 18.186 1.00 86.69 114 ARG A O 1
ATOM 909 N N . VAL A 1 115 ? -8.876 0.061 16.213 1.00 88.25 115 VAL A N 1
ATOM 910 C CA . VAL A 1 115 ? -9.077 -1.327 16.626 1.00 88.25 115 VAL A CA 1
ATOM 911 C C . VAL A 1 115 ? -7.885 -1.748 17.474 1.00 88.25 115 VAL A C 1
ATOM 913 O O . VAL A 1 115 ? -6.790 -2.008 16.965 1.00 88.25 115 VAL A O 1
ATOM 916 N N . ASN A 1 116 ? -8.092 -1.759 18.788 1.00 81.00 116 ASN A N 1
ATOM 917 C CA . ASN A 1 116 ? -7.099 -2.239 19.741 1.00 81.00 116 ASN A CA 1
ATOM 918 C C . ASN A 1 116 ? -6.861 -3.749 19.542 1.00 81.00 116 ASN A C 1
ATOM 920 O O . ASN A 1 116 ? -7.721 -4.448 19.014 1.00 81.00 116 ASN A O 1
ATOM 924 N N . GLU A 1 117 ? -5.684 -4.237 19.945 1.00 82.31 117 GLU A N 1
ATOM 925 C CA . GLU A 1 117 ? -5.289 -5.661 19.859 1.00 82.31 117 GLU A CA 1
ATOM 926 C C . GLU A 1 117 ? -5.009 -6.203 18.444 1.00 82.31 117 GLU A C 1
ATOM 928 O O . GLU A 1 117 ? -5.016 -7.411 18.215 1.00 82.31 117 GLU A O 1
ATOM 933 N N . THR A 1 118 ? -4.680 -5.329 17.489 1.00 85.75 118 THR A N 1
ATOM 934 C CA . THR A 1 118 ? -4.207 -5.739 16.158 1.00 85.75 118 THR A CA 1
ATOM 935 C C . THR A 1 118 ? -2.719 -5.435 15.991 1.00 85.75 118 THR A C 1
ATOM 937 O O . THR A 1 118 ? -2.231 -4.398 16.438 1.00 85.75 118 THR A O 1
ATOM 940 N N . SER A 1 119 ? -1.976 -6.335 15.341 1.00 88.75 119 SER A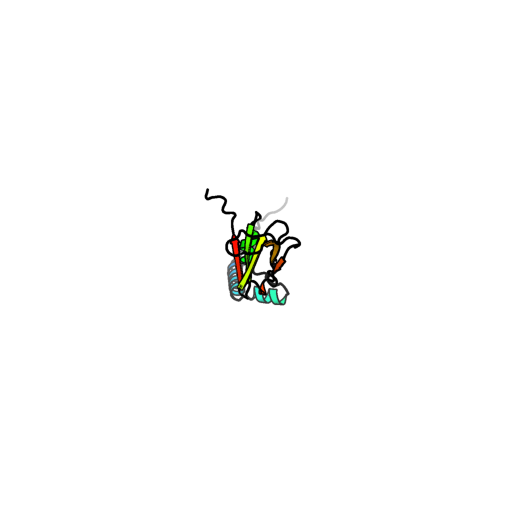 N 1
ATOM 941 C CA . SER A 1 119 ? -0.594 -6.052 14.915 1.00 88.75 119 SER A CA 1
ATOM 942 C C . SER A 1 119 ? -0.530 -5.300 13.583 1.00 88.75 119 SER A C 1
ATOM 944 O O . SER A 1 119 ? 0.548 -4.867 13.196 1.00 88.75 119 SER A O 1
ATOM 946 N N . GLY A 1 120 ? -1.671 -5.141 12.908 1.00 93.25 120 GLY A N 1
ATOM 947 C CA . GLY A 1 120 ? -1.813 -4.575 11.572 1.00 93.25 120 GLY A CA 1
ATOM 948 C C . GLY A 1 120 ? -2.793 -5.396 10.731 1.00 93.25 120 GLY A C 1
ATOM 949 O O . GLY A 1 120 ? -3.437 -6.317 11.237 1.00 93.25 120 GLY A O 1
ATOM 950 N N . ILE A 1 121 ? -2.895 -5.074 9.444 1.00 95.25 121 ILE A N 1
ATOM 951 C CA . ILE A 1 121 ? -3.669 -5.839 8.459 1.00 95.25 121 ILE A CA 1
ATOM 952 C C . ILE A 1 121 ? -2.894 -5.946 7.150 1.00 95.25 121 ILE A C 1
ATOM 954 O O . ILE A 1 121 ? -2.340 -4.958 6.675 1.00 95.25 121 ILE A O 1
ATOM 958 N N . LEU A 1 122 ? -2.872 -7.146 6.571 1.00 96.38 122 LEU A N 1
ATOM 959 C CA . LEU A 1 122 ? -2.396 -7.387 5.214 1.00 96.38 122 LEU A CA 1
ATOM 960 C C . LEU A 1 122 ? -3.604 -7.473 4.280 1.00 96.38 122 LEU A C 1
ATOM 962 O O . LEU A 1 122 ? -4.496 -8.294 4.487 1.00 96.38 122 LEU A O 1
ATOM 966 N N . ILE A 1 123 ? -3.614 -6.635 3.253 1.00 96.31 123 ILE A N 1
ATOM 967 C CA . ILE A 1 123 ? -4.655 -6.557 2.237 1.00 96.31 123 ILE A CA 1
ATOM 968 C C . ILE A 1 123 ? -4.022 -6.951 0.910 1.00 96.31 123 ILE A C 1
ATOM 970 O O . ILE A 1 123 ? -3.080 -6.308 0.442 1.00 96.31 123 ILE A O 1
ATOM 974 N N . LYS A 1 124 ? -4.549 -8.007 0.296 1.00 95.69 124 LYS A N 1
ATOM 975 C CA . LYS A 1 124 ? -4.057 -8.464 -0.998 1.00 95.69 124 LYS A CA 1
ATOM 976 C C . LYS A 1 124 ? -4.413 -7.483 -2.105 1.00 95.69 124 LYS A C 1
ATOM 978 O O . LYS A 1 124 ? -5.548 -7.015 -2.164 1.00 95.69 124 LYS A O 1
ATOM 983 N N . ALA A 1 125 ? -3.490 -7.252 -3.034 1.00 93.19 125 ALA A N 1
ATOM 984 C CA . ALA A 1 125 ? -3.696 -6.371 -4.185 1.00 93.19 125 ALA A CA 1
ATOM 985 C C . ALA A 1 125 ? -4.945 -6.745 -4.990 1.00 93.19 125 ALA A C 1
ATOM 987 O O . ALA A 1 125 ? -5.685 -5.882 -5.458 1.00 93.19 125 ALA A O 1
ATOM 988 N N . GLU A 1 126 ? -5.176 -8.052 -5.136 1.00 93.75 126 GLU A N 1
ATOM 989 C CA . GLU A 1 126 ? -6.300 -8.602 -5.887 1.00 93.75 126 GLU A CA 1
ATOM 990 C C . GLU A 1 126 ? -7.656 -8.285 -5.256 1.00 93.75 126 GLU A C 1
ATOM 992 O O . GLU A 1 126 ? -8.648 -8.298 -5.972 1.00 93.75 126 GLU A O 1
ATOM 997 N N . GLU A 1 127 ? -7.720 -7.954 -3.968 1.00 96.38 127 GLU A N 1
ATOM 998 C CA . GLU A 1 127 ? -8.964 -7.604 -3.276 1.00 96.38 127 GLU A CA 1
ATOM 999 C C . GLU A 1 127 ? -9.230 -6.095 -3.277 1.00 96.38 127 GLU A C 1
ATOM 1001 O O . GLU A 1 127 ? -10.354 -5.658 -3.034 1.00 96.38 127 GLU A O 1
ATOM 1006 N N . ILE A 1 128 ? -8.222 -5.275 -3.582 1.00 96.00 128 ILE A N 1
ATOM 1007 C CA . ILE A 1 128 ? -8.332 -3.817 -3.550 1.00 96.00 128 ILE A CA 1
ATOM 1008 C C . ILE A 1 128 ? -9.056 -3.330 -4.807 1.00 96.00 128 ILE A C 1
ATOM 1010 O O . ILE A 1 128 ? -8.672 -3.637 -5.937 1.00 96.00 128 ILE A O 1
ATOM 1014 N N . ARG A 1 129 ? -10.097 -2.515 -4.618 1.00 96.69 129 ARG A N 1
ATOM 1015 C CA . ARG A 1 129 ? -10.753 -1.782 -5.706 1.00 96.69 129 ARG A CA 1
ATOM 1016 C C . ARG A 1 129 ? -10.066 -0.441 -5.951 1.00 96.69 129 ARG A C 1
ATOM 1018 O O . ARG A 1 129 ? -9.763 -0.118 -7.096 1.00 96.69 129 ARG A O 1
ATOM 1025 N N . TYR A 1 130 ? -9.828 0.330 -4.891 1.00 96.69 130 TYR A N 1
ATOM 1026 C CA . TYR A 1 130 ? -9.047 1.570 -4.919 1.00 96.69 130 TYR A CA 1
ATOM 1027 C C . TYR A 1 130 ? -8.569 1.957 -3.511 1.00 96.69 130 TYR A C 1
ATOM 1029 O O . TYR A 1 130 ? -9.067 1.441 -2.508 1.00 96.69 130 TYR A O 1
ATOM 1037 N N . ILE A 1 131 ? -7.599 2.874 -3.449 1.00 96.88 131 ILE A N 1
ATOM 1038 C CA . ILE A 1 131 ? -7.036 3.422 -2.209 1.00 96.88 131 ILE A CA 1
ATOM 1039 C C . ILE A 1 131 ? -7.171 4.940 -2.243 1.00 96.88 131 ILE A C 1
ATOM 1041 O O . ILE A 1 131 ? -6.721 5.588 -3.191 1.00 96.88 131 ILE A O 1
ATOM 1045 N N . GLU A 1 132 ? -7.740 5.500 -1.187 1.00 96.00 132 GLU A N 1
ATOM 1046 C CA . GLU A 1 132 ? -7.779 6.933 -0.932 1.00 96.00 132 GLU A CA 1
ATOM 1047 C C . GLU A 1 132 ? -6.670 7.291 0.061 1.00 96.00 132 GLU A C 1
ATOM 1049 O O . GLU A 1 132 ? -6.496 6.634 1.089 1.00 96.00 132 GLU A O 1
ATOM 1054 N N . PHE A 1 133 ? -5.902 8.330 -0.261 1.00 95.12 133 PHE A N 1
ATOM 1055 C CA . PHE A 1 133 ? -4.824 8.846 0.580 1.00 95.12 133 PHE A CA 1
ATOM 1056 C C . PHE A 1 133 ? -5.287 10.169 1.173 1.00 95.12 133 PHE A C 1
ATOM 1058 O O . PHE A 1 133 ? -5.491 11.133 0.434 1.00 95.12 133 PHE A O 1
ATOM 1065 N N . LEU A 1 134 ? -5.454 10.203 2.488 1.00 91.69 134 LEU A N 1
ATOM 1066 C CA . LEU 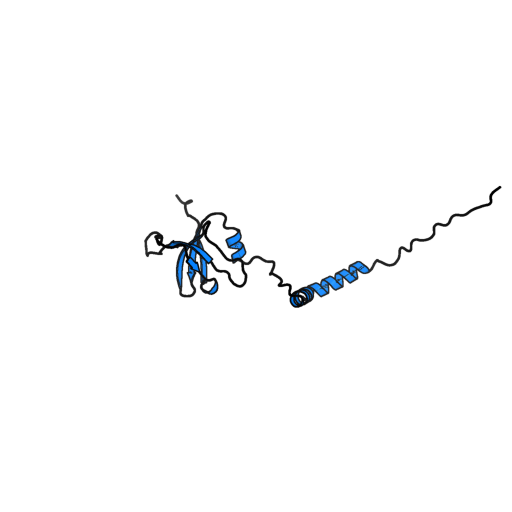A 1 134 ? -5.984 11.344 3.213 1.00 91.69 134 LEU A CA 1
ATOM 1067 C C . LEU A 1 134 ? -4.834 12.079 3.906 1.00 91.69 134 LEU A C 1
ATOM 1069 O O . LEU A 1 134 ? -4.004 11.473 4.591 1.00 91.69 134 LEU A O 1
ATOM 1073 N N . ASN A 1 135 ? -4.794 13.393 3.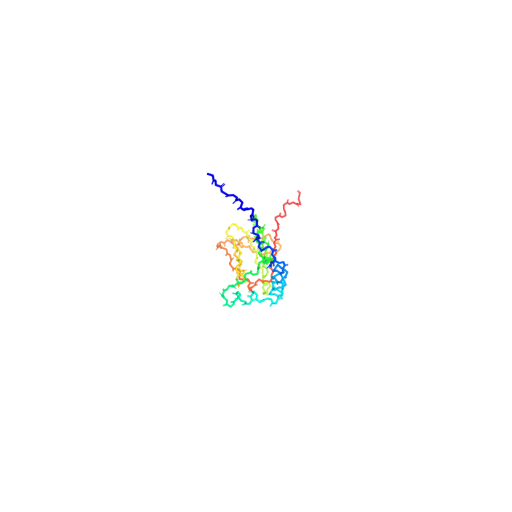712 1.00 83.81 135 ASN A N 1
ATOM 1074 C CA . ASN A 1 135 ? -3.895 14.272 4.449 1.00 83.81 135 ASN A CA 1
ATOM 1075 C C . ASN A 1 135 ? -4.541 14.632 5.789 1.00 83.81 135 ASN A C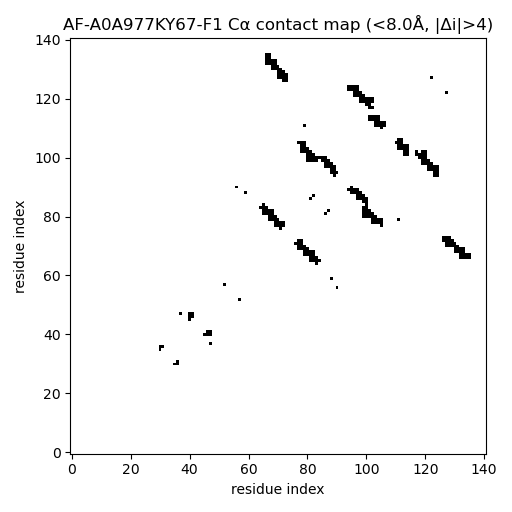 1
ATOM 1077 O O . ASN A 1 135 ? -5.766 14.684 5.890 1.00 83.81 135 ASN A O 1
ATOM 1081 N N . ASP A 1 136 ? -3.724 14.909 6.803 1.00 71.75 136 ASP A N 1
ATOM 1082 C CA . ASP A 1 136 ? -4.223 15.492 8.046 1.00 71.75 136 ASP A CA 1
ATOM 1083 C C . ASP A 1 136 ? -4.671 16.924 7.725 1.00 71.75 136 ASP A C 1
ATOM 1085 O O . ASP A 1 136 ? -3.844 17.806 7.488 1.00 71.75 136 ASP A O 1
ATOM 1089 N N . SER A 1 137 ? -5.979 17.158 7.630 1.00 59.84 137 SER A N 1
ATOM 1090 C CA . SER A 1 137 ? -6.556 18.490 7.449 1.00 59.84 137 SER A CA 1
ATOM 1091 C C . SER A 1 137 ? -6.400 19.282 8.751 1.00 59.84 137 SER A C 1
ATOM 1093 O O . SER A 1 137 ? -7.360 19.465 9.493 1.00 59.84 137 SER A O 1
ATOM 1095 N N . THR A 1 138 ? -5.167 19.679 9.073 1.00 54.38 138 THR A N 1
ATOM 1096 C CA . THR A 1 138 ? -4.875 20.643 10.151 1.00 54.38 138 THR A CA 1
ATOM 1097 C C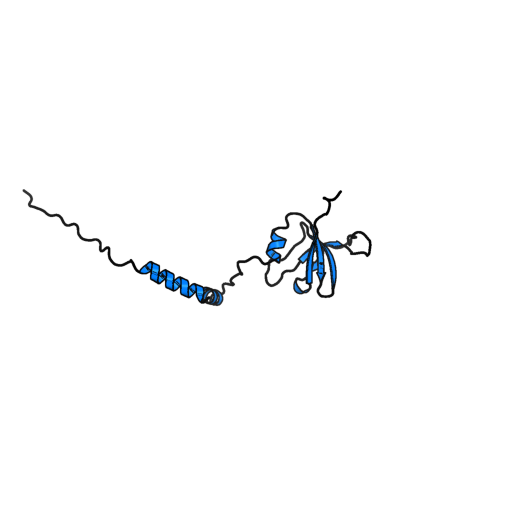 . THR A 1 138 ? -4.710 22.067 9.601 1.00 54.38 138 THR A C 1
ATOM 1099 O O . THR A 1 138 ? -4.688 23.024 10.364 1.00 54.38 138 THR A O 1
ATOM 1102 N N . GLU A 1 139 ? -4.656 22.247 8.282 1.00 51.78 139 GLU A N 1
ATOM 1103 C CA . GLU A 1 139 ? -4.647 23.568 7.642 1.00 51.78 139 GLU A CA 1
ATOM 1104 C C . GLU A 1 139 ? -6.068 23.969 7.230 1.00 51.78 139 GLU A C 1
ATOM 1106 O O . GLU A 1 139 ? -6.355 23.974 6.046 1.00 51.78 139 GLU A O 1
ATOM 1111 N N . ASP A 1 140 ? -6.970 24.216 8.184 1.00 49.16 140 ASP A N 1
ATOM 1112 C CA . ASP A 1 140 ? -8.239 24.942 7.951 1.00 49.16 140 ASP A CA 1
ATOM 1113 C C . ASP A 1 140 ? -8.917 25.341 9.288 1.00 49.16 140 ASP A C 1
ATOM 1115 O O . ASP A 1 140 ? -10.121 25.159 9.474 1.00 49.16 140 ASP A O 1
ATOM 1119 N N . LEU A 1 141 ? -8.148 25.883 10.247 1.00 41.53 141 LEU A N 1
ATOM 1120 C CA . LEU A 1 141 ? -8.674 26.646 11.396 1.00 41.53 141 LEU A CA 1
ATOM 1121 C C . LEU A 1 141 ? -7.797 27.862 11.712 1.00 41.53 141 LEU A C 1
ATOM 1123 O O . LEU A 1 141 ? -6.580 27.670 11.931 1.00 41.53 141 LEU A O 1
#

Secondary structure (DSSP, 8-state):
---------------S-SSHHHHHHHHHHHHHHTTHHHHHHHHTT-----SS--HHHHHHTT--S-EEEEEEETTS-EEEEEE-TT-EE--BTTB--EEESEEEE--TTSPPEE-TT---EEE-GGGEEEEEEE----S--

Organism: NCBI:txid2824559

InterPro domains:
  IPR045919 Protein of unknown function DUF6338 [PF19865] (22-137)

Solvent-accessible surface area (backbone atoms only — not comparable to full-atom values): 8926 Å² total; per-residue (Å²): 142,85,82,80,89,81,91,81,90,77,81,79,90,86,81,86,77,89,60,58,68,61,54,52,48,51,52,51,52,54,40,63,73,66,48,48,61,59,54,51,37,45,74,72,68,47,76,79,70,73,91,64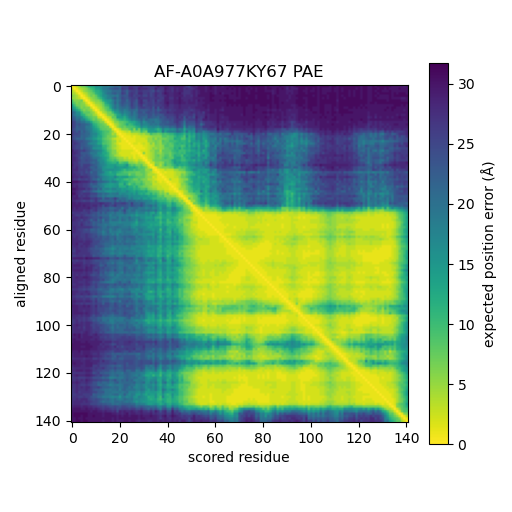,76,47,75,64,54,56,52,62,75,66,62,86,65,70,38,40,35,41,35,33,31,70,89,69,52,76,48,36,29,38,44,39,94,80,28,46,70,47,84,47,91,93,49,51,29,39,34,27,43,37,45,31,46,89,45,89,98,48,76,74,41,72,53,79,97,58,87,42,49,80,44,55,44,88,46,51,64,50,75,47,81,44,75,86,84,72,87,84,124

Sequence (141 aa):
MGIACPIFFSHLPCSRTSHCPVLLGLIFGFANQQQLVERGLAILGFKILSGFPSAWDYKFSRINEPLWVLVTLKDGSQVAGRFGKNSFASSESSERDLYLESVYQLLENKPWERVNETSGILIKAEEIRYIEFLNDSTEDL

Radius of gyration: 31.64 Å; Cα contacts (8 Å, |Δi|>4): 164; chains: 1; bounding box: 105×43×71 Å